Protein AF-A0A1I2H6L6-F1 (afdb_monomer_lite)

Foldseek 3Di:
DDPVVVLVVCLVDPVSLVPCLQVQLLVCLLVLVLVSNLSSLVSVRQQADHDPPQHGSLLSNLLVLVLSSNLSNVVSPHDLQRDRPPAHSLRSNVVSPSQLSLLLSQQSPHQDDPVNLVSLCVSCVVVVNNV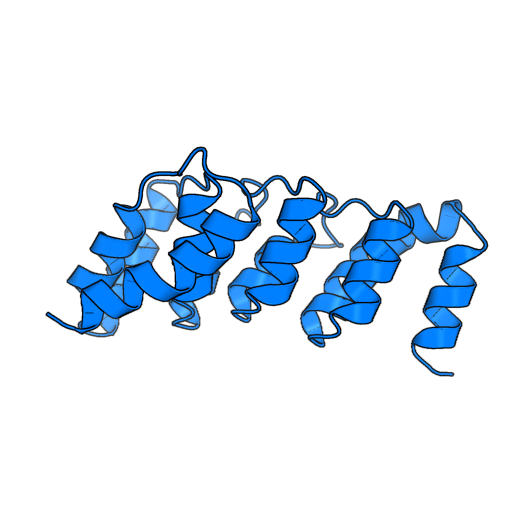LSVQSNVRHHDPDDSVVSSVCSVVPSVVVVVD

Secondary structure (DSSP, 8-state):
--HHHHHHHHTT-HHHHHHHHHHHHHHHHHTT-HHHHHHHHHTT--TTPPBTTTB-HHHHHHHHT-HHHHHHHHHTT--TT---TTT-HHHHHHHTT-HHHHHHHHHTT----HHHHHHHHHHHHHTT-HHHHHHHHTPPP--S-HHHHHHHHHHHHHHHHT-

Structure (mmCIF, N/CA/C/O backbone):
data_AF-A0A1I2H6L6-F1
#
_entry.id   AF-A0A1I2H6L6-F1
#
loop_
_atom_site.group_PDB
_atom_site.id
_atom_site.type_symbol
_atom_site.label_atom_id
_atom_site.label_alt_id
_atom_site.label_comp_id
_atom_site.label_asym_id
_atom_site.label_entity_id
_atom_site.label_seq_id
_atom_site.pdbx_PDB_ins_code
_atom_site.Cartn_x
_atom_site.Cartn_y
_atom_site.Cartn_z
_atom_site.occupancy
_atom_site.B_iso_or_equiv
_atom_site.auth_seq_id
_atom_site.auth_comp_id
_atom_site.auth_asym_id
_atom_site.auth_atom_id
_atom_site.pdbx_PDB_model_num
ATOM 1 N N . MET A 1 1 ? 8.936 12.975 -27.008 1.00 45.28 1 MET A N 1
ATOM 2 C CA . MET A 1 1 ? 9.323 11.705 -26.364 1.00 45.28 1 MET A CA 1
ATOM 3 C C . MET A 1 1 ? 8.223 11.345 -25.392 1.00 45.28 1 MET A C 1
ATOM 5 O O . MET A 1 1 ? 8.048 12.047 -24.404 1.00 45.28 1 MET A O 1
ATOM 9 N N . GLY A 1 2 ? 7.388 10.376 -25.757 1.00 48.25 2 GLY A N 1
ATOM 10 C CA . GLY A 1 2 ? 6.264 9.946 -24.926 1.00 48.25 2 GLY A CA 1
ATOM 11 C C . GLY A 1 2 ? 6.698 8.916 -23.884 1.00 48.25 2 GLY A C 1
ATOM 12 O O . GLY A 1 2 ? 7.738 8.280 -24.027 1.00 48.25 2 GLY A O 1
ATOM 13 N N . TYR A 1 3 ? 5.874 8.706 -22.854 1.00 52.78 3 TYR A N 1
ATOM 14 C CA . TYR A 1 3 ? 6.084 7.662 -21.838 1.00 52.78 3 TYR A CA 1
ATOM 15 C C . TYR A 1 3 ? 6.227 6.258 -22.449 1.00 52.78 3 TYR A C 1
ATOM 17 O O . TYR A 1 3 ? 6.983 5.439 -21.936 1.00 52.78 3 TYR A O 1
ATOM 25 N N . ALA A 1 4 ? 5.560 6.009 -23.581 1.00 54.84 4 ALA A N 1
ATOM 26 C CA . ALA A 1 4 ? 5.686 4.768 -24.340 1.00 54.84 4 ALA A CA 1
ATOM 27 C C . ALA A 1 4 ? 7.118 4.537 -24.856 1.00 54.84 4 ALA A C 1
ATOM 29 O O . ALA A 1 4 ? 7.611 3.418 -24.772 1.00 54.84 4 ALA A O 1
ATOM 30 N N . ASP A 1 5 ? 7.816 5.586 -25.306 1.00 53.66 5 ASP A N 1
ATOM 31 C CA . ASP A 1 5 ? 9.185 5.470 -25.828 1.00 53.66 5 ASP A CA 1
ATOM 32 C C . ASP A 1 5 ? 10.173 5.105 -24.714 1.00 53.66 5 ASP A C 1
ATOM 34 O O . ASP A 1 5 ? 11.079 4.305 -24.931 1.00 53.66 5 ASP A O 1
ATOM 38 N N . VAL A 1 6 ? 9.975 5.652 -23.506 1.00 54.72 6 VAL A N 1
ATOM 39 C CA . VAL A 1 6 ? 10.803 5.356 -22.324 1.00 54.72 6 VAL A CA 1
ATOM 40 C C . VAL A 1 6 ? 10.570 3.925 -21.843 1.00 54.72 6 VAL A C 1
ATOM 42 O O . VAL A 1 6 ? 11.534 3.225 -21.559 1.00 54.72 6 VAL A O 1
ATOM 45 N N . ILE A 1 7 ? 9.321 3.452 -21.817 1.00 59.19 7 ILE A N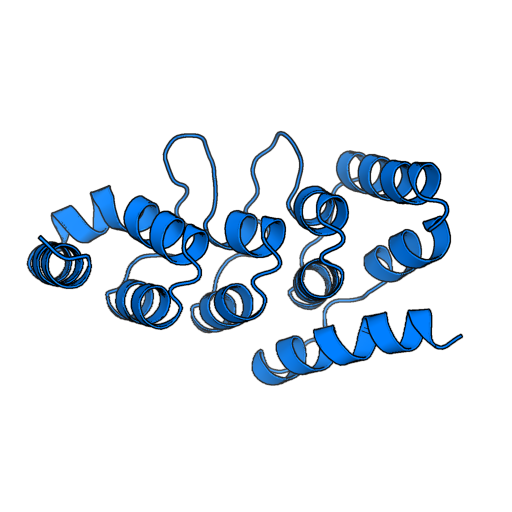 1
ATOM 46 C CA . ILE A 1 7 ? 8.994 2.069 -21.433 1.00 59.19 7 ILE A CA 1
ATOM 47 C C . ILE A 1 7 ? 9.545 1.076 -22.460 1.00 59.19 7 ILE A C 1
ATOM 49 O O . ILE A 1 7 ? 10.148 0.081 -22.076 1.00 59.19 7 ILE A O 1
ATOM 53 N N . VAL A 1 8 ? 9.419 1.367 -23.759 1.00 56.38 8 VAL A N 1
ATOM 54 C CA . VAL A 1 8 ? 9.995 0.543 -24.838 1.00 56.38 8 VAL A CA 1
ATOM 55 C C . VAL A 1 8 ? 11.530 0.544 -24.796 1.00 56.38 8 VAL A C 1
ATOM 57 O O . VAL A 1 8 ? 12.146 -0.478 -25.098 1.00 56.38 8 VAL A O 1
ATOM 60 N N . LEU A 1 9 ? 12.161 1.653 -24.395 1.00 53.19 9 LEU A N 1
ATOM 61 C CA . LEU A 1 9 ? 13.609 1.729 -24.165 1.00 53.19 9 LEU A CA 1
ATOM 62 C C . LEU A 1 9 ? 14.049 0.938 -22.926 1.00 53.19 9 LEU A C 1
ATOM 64 O O . LEU A 1 9 ? 15.041 0.219 -23.006 1.00 53.19 9 LEU A O 1
ATOM 68 N N . MET A 1 10 ? 13.309 1.020 -21.815 1.00 57.12 10 MET A N 1
ATOM 69 C CA . MET A 1 10 ? 13.581 0.240 -20.600 1.00 57.12 10 MET A CA 1
ATOM 70 C C . MET A 1 10 ? 13.424 -1.263 -20.856 1.00 57.12 10 MET A C 1
ATOM 72 O O . MET A 1 10 ? 14.272 -2.044 -20.446 1.00 57.12 10 MET A O 1
ATOM 76 N N . LEU A 1 11 ? 12.401 -1.661 -21.615 1.00 58.47 11 LEU A N 1
ATOM 77 C CA . LEU A 1 11 ? 12.106 -3.049 -21.990 1.00 58.47 11 LEU A CA 1
ATOM 78 C C . LEU A 1 11 ? 13.192 -3.747 -22.826 1.00 58.47 11 LEU A C 1
ATOM 80 O O . LEU A 1 11 ? 13.152 -4.967 -22.974 1.00 58.47 11 LEU A O 1
ATOM 84 N N . ARG A 1 12 ? 14.146 -3.005 -23.402 1.00 63.00 12 ARG A N 1
ATOM 85 C CA . ARG A 1 12 ? 15.216 -3.564 -24.245 1.00 63.00 12 ARG A CA 1
ATOM 86 C C . ARG A 1 12 ? 16.477 -3.957 -23.477 1.00 63.00 12 ARG A C 1
ATOM 88 O O . ARG A 1 12 ? 17.274 -4.714 -24.024 1.00 63.00 12 ARG A O 1
ATOM 95 N N . ASP A 1 13 ? 16.662 -3.471 -22.249 1.00 66.75 13 ASP A N 1
ATOM 96 C CA . ASP A 1 13 ? 17.870 -3.730 -21.460 1.00 66.75 13 ASP A CA 1
ATOM 97 C C . ASP A 1 13 ? 17.533 -4.047 -19.995 1.00 66.75 13 ASP A C 1
ATOM 99 O O . ASP A 1 13 ? 17.102 -3.188 -19.222 1.00 66.75 13 ASP A O 1
ATOM 103 N N . ALA A 1 14 ? 17.793 -5.293 -19.589 1.00 65.12 14 ALA A N 1
ATOM 104 C CA . ALA A 1 14 ? 17.567 -5.772 -18.228 1.00 65.12 14 ALA A CA 1
ATOM 105 C C . ALA A 1 14 ? 18.347 -4.974 -17.162 1.00 65.12 14 ALA A C 1
ATOM 107 O O . ALA A 1 14 ? 17.909 -4.889 -16.013 1.00 65.12 14 ALA A O 1
ATOM 108 N N . ALA A 1 15 ? 19.483 -4.359 -17.516 1.00 67.62 15 ALA A N 1
ATOM 109 C CA . ALA A 1 15 ? 20.234 -3.505 -16.600 1.00 67.62 15 ALA A CA 1
ATOM 110 C C . ALA A 1 15 ? 19.499 -2.187 -16.306 1.00 67.62 15 ALA A C 1
ATOM 112 O O . ALA A 1 15 ? 19.545 -1.699 -15.174 1.00 67.62 15 ALA A O 1
ATOM 113 N N . VAL A 1 16 ? 18.787 -1.641 -17.296 1.00 68.75 16 VAL A N 1
ATOM 114 C CA . VAL A 1 16 ? 17.965 -0.435 -17.139 1.00 68.75 16 VAL A CA 1
ATOM 115 C C . VAL A 1 16 ? 16.706 -0.755 -16.336 1.00 68.75 16 VAL A C 1
ATOM 117 O O . VAL A 1 16 ? 16.391 -0.017 -15.406 1.00 68.75 16 VAL A O 1
ATOM 120 N N . VAL A 1 17 ? 16.042 -1.887 -16.610 1.00 68.56 17 VAL A N 1
ATOM 121 C CA . VAL A 1 17 ? 14.894 -2.365 -15.812 1.00 68.56 17 VAL A CA 1
ATOM 122 C C . VAL A 1 17 ? 15.267 -2.495 -14.334 1.00 68.56 17 VAL A C 1
ATOM 124 O O . VAL A 1 17 ? 14.513 -2.056 -13.475 1.00 68.56 17 VAL A O 1
ATOM 127 N N . ARG A 1 18 ? 16.448 -3.031 -14.015 1.00 69.00 18 ARG A N 1
ATOM 128 C CA . ARG A 1 18 ? 16.884 -3.190 -12.620 1.00 69.00 18 ARG A CA 1
ATOM 129 C C . ARG A 1 18 ? 17.183 -1.861 -11.920 1.00 69.00 18 ARG A C 1
ATOM 131 O O . ARG A 1 18 ? 16.873 -1.708 -10.747 1.00 69.00 18 ARG A O 1
ATOM 138 N N . ASN A 1 19 ? 17.816 -0.912 -12.607 1.00 72.88 19 ASN A N 1
ATOM 139 C CA . ASN A 1 19 ? 18.265 0.329 -11.967 1.00 72.88 19 ASN A CA 1
ATOM 140 C C . ASN A 1 19 ? 17.176 1.413 -11.928 1.00 72.88 19 ASN A C 1
ATOM 142 O O . ASN A 1 19 ? 17.096 2.169 -10.963 1.00 72.88 19 ASN A O 1
ATOM 146 N N . GLU A 1 20 ? 16.349 1.489 -12.970 1.00 78.69 20 GLU A N 1
ATOM 147 C CA . GLU A 1 20 ? 15.336 2.536 -13.149 1.00 78.69 20 GLU A CA 1
ATOM 148 C C . GLU A 1 20 ? 13.902 2.004 -13.005 1.00 78.69 20 GLU A C 1
ATOM 150 O O . GLU A 1 20 ? 12.965 2.791 -12.865 1.00 78.69 20 GLU A O 1
ATOM 155 N N . GLY A 1 21 ? 13.704 0.682 -13.000 1.00 80.88 21 GLY A N 1
ATOM 156 C CA . GLY A 1 21 ? 12.389 0.046 -12.893 1.00 80.88 21 GLY A CA 1
ATOM 157 C C . GLY A 1 21 ? 11.599 0.466 -11.657 1.00 80.88 21 GLY A C 1
ATOM 158 O O . GLY A 1 21 ? 10.463 0.909 -11.824 1.00 80.88 21 GLY A O 1
ATOM 159 N N . PRO A 1 22 ? 12.166 0.427 -10.434 1.00 83.75 22 PRO A N 1
ATOM 160 C CA . PRO A 1 22 ? 11.453 0.876 -9.237 1.00 83.75 22 PRO A CA 1
ATOM 161 C C . PRO A 1 22 ? 11.000 2.338 -9.337 1.00 83.75 22 PRO A C 1
ATOM 163 O O . PRO A 1 22 ? 9.898 2.692 -8.913 1.00 83.75 22 PRO A O 1
ATOM 166 N N . TYR A 1 23 ? 11.827 3.195 -9.948 1.00 84.56 23 TYR A N 1
ATOM 167 C CA . TYR A 1 23 ? 11.500 4.604 -10.163 1.00 84.56 23 TYR A CA 1
ATOM 168 C C . TYR A 1 23 ? 10.378 4.778 -11.189 1.00 84.56 23 TYR A C 1
ATOM 170 O O . TYR A 1 23 ? 9.419 5.508 -10.932 1.00 84.56 23 TYR A O 1
ATOM 178 N N . ALA A 1 24 ? 10.455 4.061 -12.310 1.00 84.25 24 ALA A N 1
ATOM 179 C CA . ALA A 1 24 ? 9.420 4.048 -13.335 1.00 84.25 24 ALA A CA 1
ATOM 180 C C . ALA A 1 24 ? 8.079 3.532 -12.793 1.00 84.25 24 ALA A C 1
ATOM 182 O O . ALA A 1 24 ? 7.042 4.138 -13.063 1.00 84.25 24 ALA A O 1
ATOM 183 N N . LEU A 1 25 ? 8.104 2.469 -11.983 1.00 87.62 25 LEU A N 1
ATOM 184 C CA . LEU A 1 25 ? 6.916 1.888 -11.361 1.00 87.62 25 LEU A CA 1
ATOM 185 C C . LEU A 1 25 ? 6.282 2.859 -10.362 1.00 87.62 25 LEU A C 1
ATOM 187 O O . LEU A 1 25 ? 5.073 3.066 -10.371 1.00 87.62 25 LEU A O 1
ATOM 191 N N . ASN A 1 26 ? 7.086 3.517 -9.526 1.00 86.44 26 ASN A N 1
ATOM 192 C CA . ASN A 1 26 ? 6.556 4.521 -8.609 1.00 86.44 26 ASN A CA 1
ATOM 193 C C . ASN A 1 26 ? 5.973 5.732 -9.360 1.00 86.44 26 ASN A C 1
ATOM 195 O O . ASN A 1 26 ? 4.939 6.262 -8.964 1.00 86.44 26 ASN A O 1
ATOM 199 N N . LEU A 1 27 ? 6.600 6.170 -10.457 1.00 85.31 27 LEU A N 1
ATOM 200 C CA . LEU A 1 27 ? 6.079 7.262 -11.282 1.00 85.31 27 LEU A CA 1
ATOM 201 C C . LEU A 1 27 ? 4.777 6.903 -12.006 1.00 85.31 27 LEU A C 1
ATOM 203 O O . LEU A 1 27 ? 3.901 7.761 -12.116 1.00 85.31 27 LEU A O 1
ATOM 207 N N . SER A 1 28 ? 4.629 5.674 -12.508 1.00 86.56 28 SER A N 1
ATOM 208 C CA . SER A 1 28 ? 3.391 5.254 -13.176 1.00 86.56 28 SER A CA 1
ATOM 209 C C . SER A 1 28 ? 2.215 5.253 -12.208 1.00 86.56 28 SER A C 1
ATOM 211 O O . SER A 1 28 ? 1.141 5.747 -12.549 1.00 86.56 28 SER A O 1
ATOM 213 N N . VAL A 1 29 ? 2.457 4.801 -10.976 1.00 88.56 29 VAL A N 1
ATOM 214 C CA . VAL A 1 29 ? 1.505 4.853 -9.862 1.00 88.56 29 VAL A CA 1
ATOM 215 C C . VAL A 1 29 ? 1.198 6.294 -9.485 1.00 88.56 29 VAL A C 1
ATOM 217 O O . VAL A 1 29 ? 0.034 6.650 -9.360 1.00 88.56 29 VAL A O 1
ATOM 220 N N . GLN A 1 30 ? 2.217 7.157 -9.396 1.00 85.38 30 GLN A N 1
ATOM 221 C CA . GLN A 1 30 ? 1.997 8.573 -9.095 1.00 85.38 30 GLN A CA 1
ATOM 222 C C . GLN A 1 30 ? 1.118 9.293 -10.113 1.00 85.38 30 GLN A C 1
ATOM 224 O O . GLN A 1 30 ? 0.471 10.280 -9.774 1.00 85.38 30 GLN A O 1
ATOM 229 N N . GLN A 1 31 ? 1.139 8.835 -11.360 1.00 84.06 31 GLN A N 1
ATOM 230 C CA . GLN A 1 31 ? 0.340 9.396 -12.441 1.00 84.06 31 GLN A CA 1
ATOM 231 C C . GLN A 1 31 ? -0.993 8.659 -12.644 1.00 84.06 31 GLN A C 1
ATOM 233 O O . GLN A 1 31 ? -1.720 9.011 -13.572 1.00 84.06 31 GLN A O 1
ATOM 238 N N . GLY A 1 32 ? -1.302 7.632 -11.841 1.00 83.69 32 GLY A N 1
ATOM 239 C CA . GLY A 1 32 ? -2.503 6.805 -11.996 1.00 83.69 32 GLY A CA 1
ATOM 240 C C . GLY A 1 32 ? -2.560 6.033 -13.320 1.00 83.69 32 GLY A C 1
ATOM 241 O O . GLY A 1 32 ? -3.640 5.722 -13.818 1.00 83.69 32 GLY A O 1
ATOM 242 N N . ARG A 1 33 ? -1.408 5.758 -13.947 1.00 85.38 33 ARG A N 1
ATOM 243 C CA . ARG A 1 33 ? -1.327 5.090 -15.255 1.00 85.38 33 ARG A CA 1
ATOM 244 C C . ARG A 1 33 ? -1.291 3.576 -15.084 1.00 85.38 33 ARG A C 1
ATOM 246 O O . ARG A 1 33 ? -0.227 2.961 -15.175 1.00 85.38 33 ARG A O 1
ATOM 253 N N . LEU A 1 34 ? -2.460 2.986 -14.851 1.00 86.75 34 LEU A N 1
ATOM 254 C CA . LEU A 1 34 ? -2.601 1.558 -14.567 1.00 86.75 34 LEU A CA 1
ATOM 255 C C . LEU A 1 34 ? -2.023 0.665 -15.678 1.00 86.75 34 LEU A C 1
ATOM 257 O O . LEU A 1 34 ? -1.338 -0.305 -15.360 1.00 86.75 34 LEU A O 1
ATOM 261 N N . GLU A 1 35 ? -2.217 1.004 -16.961 1.00 85.56 35 GLU A N 1
ATOM 262 C CA . GLU A 1 35 ? -1.679 0.180 -18.057 1.00 85.56 35 GLU A CA 1
ATOM 263 C C . GLU A 1 35 ? -0.146 0.145 -18.042 1.00 85.56 35 GLU A C 1
ATOM 265 O O . GLU A 1 35 ? 0.467 -0.890 -18.297 1.00 85.56 35 GLU A O 1
ATOM 270 N N . ILE A 1 36 ? 0.490 1.268 -17.695 1.00 83.69 36 ILE A N 1
ATOM 271 C CA . ILE A 1 36 ? 1.949 1.352 -17.580 1.00 83.69 36 ILE A CA 1
ATOM 272 C C . ILE A 1 36 ? 2.434 0.565 -16.366 1.00 83.69 36 ILE A C 1
ATOM 274 O O . ILE A 1 36 ? 3.402 -0.184 -16.478 1.00 83.69 36 ILE A O 1
ATOM 278 N N . THR A 1 37 ? 1.757 0.704 -15.225 1.00 87.62 37 THR A N 1
ATOM 279 C CA . THR A 1 37 ? 2.057 -0.074 -14.017 1.00 87.62 37 THR A CA 1
ATOM 280 C C . THR A 1 37 ? 2.001 -1.573 -14.322 1.00 87.62 37 THR A C 1
ATOM 282 O O . THR A 1 37 ? 2.920 -2.306 -13.963 1.00 87.62 37 THR A O 1
ATOM 285 N N . GLN A 1 38 ? 0.985 -2.028 -15.061 1.00 87.88 38 GLN A N 1
ATOM 286 C CA . GLN A 1 38 ? 0.848 -3.429 -15.461 1.00 87.88 38 GLN A CA 1
ATOM 287 C C . GLN A 1 38 ? 1.974 -3.884 -16.384 1.00 87.88 38 GLN A C 1
ATOM 289 O O . GLN A 1 38 ? 2.535 -4.955 -16.166 1.00 87.88 38 GLN A O 1
ATOM 294 N N . LEU A 1 39 ? 2.329 -3.079 -17.389 1.00 84.56 39 LEU A N 1
ATOM 295 C CA . LEU A 1 39 ? 3.434 -3.398 -18.291 1.00 84.56 39 LEU A CA 1
ATOM 296 C C . LEU A 1 39 ? 4.759 -3.517 -17.536 1.00 84.56 39 LEU A C 1
ATOM 298 O O . LEU A 1 39 ? 5.486 -4.483 -17.746 1.00 84.56 39 LEU A O 1
ATOM 302 N N . LEU A 1 40 ? 5.067 -2.584 -16.632 1.00 84.81 40 LEU A N 1
ATOM 303 C CA . LEU A 1 40 ? 6.309 -2.604 -15.853 1.00 84.81 40 LEU A CA 1
ATOM 304 C C . LEU A 1 40 ? 6.394 -3.835 -14.940 1.00 84.81 40 LEU A C 1
ATOM 306 O O . LEU A 1 40 ? 7.425 -4.507 -14.920 1.00 84.81 40 LEU A O 1
ATOM 310 N N . LEU A 1 41 ? 5.305 -4.182 -14.252 1.00 87.31 41 LEU A N 1
ATOM 311 C CA . LEU A 1 41 ? 5.238 -5.392 -13.428 1.00 87.31 41 LEU A CA 1
ATOM 312 C C . LEU A 1 41 ? 5.386 -6.666 -14.278 1.00 87.31 41 LEU A C 1
ATOM 314 O O . LEU A 1 41 ? 6.176 -7.547 -13.940 1.00 87.31 41 LEU A O 1
ATOM 318 N N . ALA A 1 42 ? 4.718 -6.730 -15.435 1.00 86.56 42 ALA A N 1
ATOM 319 C CA . ALA A 1 42 ? 4.851 -7.835 -16.391 1.00 86.56 42 ALA A CA 1
ATOM 320 C C . ALA A 1 42 ? 6.268 -7.958 -16.981 1.00 86.56 42 ALA A C 1
ATOM 322 O O . ALA A 1 42 ? 6.669 -9.033 -17.422 1.00 86.56 42 ALA A O 1
ATOM 323 N N . SER A 1 43 ? 7.039 -6.869 -16.961 1.00 80.88 43 SER A N 1
ATOM 324 C CA . SER A 1 43 ? 8.431 -6.820 -17.423 1.00 80.88 43 SER A CA 1
ATOM 325 C C . SER A 1 43 ? 9.437 -7.341 -16.394 1.00 80.88 43 SER A C 1
ATOM 327 O O . SER A 1 43 ? 10.638 -7.335 -16.657 1.00 80.88 43 SER A O 1
ATOM 329 N N . GLY A 1 44 ? 8.969 -7.767 -15.216 1.00 81.94 44 GLY A N 1
ATOM 330 C CA . GLY A 1 44 ? 9.816 -8.262 -14.133 1.00 81.94 44 GLY A CA 1
ATOM 331 C C . GLY A 1 44 ? 10.330 -7.178 -13.184 1.00 81.94 44 GLY A C 1
ATOM 332 O O . GLY A 1 44 ? 11.215 -7.462 -12.378 1.00 81.94 44 GLY A O 1
ATOM 333 N N . VAL A 1 45 ? 9.794 -5.951 -13.244 1.00 85.50 45 VAL A N 1
ATOM 334 C CA . VAL A 1 45 ? 10.068 -4.944 -12.208 1.00 85.50 45 VAL A CA 1
ATOM 335 C C . VAL A 1 45 ? 9.428 -5.403 -10.902 1.00 85.50 45 VAL A C 1
ATOM 337 O O . VAL A 1 45 ? 8.220 -5.625 -10.834 1.00 85.50 45 VAL A O 1
ATOM 340 N N . SER A 1 46 ? 10.235 -5.521 -9.851 1.00 87.06 46 SER A N 1
ATOM 341 C CA . SER A 1 46 ? 9.752 -5.917 -8.531 1.00 87.06 46 SER A CA 1
ATOM 342 C C . SER A 1 46 ? 8.958 -4.777 -7.870 1.00 87.06 46 SER A C 1
ATOM 344 O O . SER A 1 46 ? 9.503 -3.684 -7.699 1.00 87.06 46 SER A O 1
ATOM 346 N N . PRO A 1 47 ? 7.709 -5.006 -7.410 1.00 88.44 47 PRO A N 1
ATOM 347 C CA . PRO A 1 47 ? 6.962 -4.014 -6.629 1.00 88.44 47 PRO A CA 1
ATOM 348 C C . PRO A 1 47 ? 7.514 -3.828 -5.204 1.00 88.44 47 PRO A C 1
ATOM 350 O O . PRO A 1 47 ? 7.071 -2.936 -4.480 1.00 88.44 47 PRO A O 1
ATOM 353 N N . ASN A 1 48 ? 8.470 -4.670 -4.799 1.00 89.81 48 ASN A N 1
ATOM 354 C CA . ASN A 1 48 ? 9.061 -4.704 -3.461 1.00 89.81 48 ASN A CA 1
ATOM 355 C C . ASN A 1 48 ? 10.345 -3.879 -3.342 1.00 89.81 48 ASN A C 1
ATOM 357 O O . ASN A 1 48 ? 10.922 -3.796 -2.260 1.00 89.81 48 ASN A O 1
ATOM 361 N N . GLU A 1 49 ? 10.817 -3.291 -4.437 1.00 86.94 49 GLU A N 1
ATOM 362 C CA . GLU A 1 49 ? 12.022 -2.472 -4.426 1.00 86.94 49 GLU A CA 1
ATOM 363 C C . GLU A 1 49 ? 11.677 -1.006 -4.131 1.00 86.94 49 GLU A C 1
ATOM 365 O O . GLU A 1 49 ? 10.797 -0.430 -4.781 1.00 86.94 49 GLU A O 1
ATOM 370 N N . PRO A 1 50 ? 12.345 -0.372 -3.151 1.00 85.00 50 PRO A N 1
ATOM 371 C CA . PRO A 1 50 ? 12.121 1.032 -2.870 1.00 85.00 50 PRO A CA 1
ATOM 372 C C . PRO A 1 50 ? 12.828 1.913 -3.901 1.00 85.00 50 PRO A C 1
ATOM 374 O O . PRO A 1 50 ? 13.936 1.620 -4.354 1.00 85.00 50 PRO A O 1
ATOM 377 N N . ILE A 1 51 ? 12.249 3.076 -4.189 1.00 84.00 51 ILE A N 1
ATOM 378 C CA . ILE A 1 51 ? 12.990 4.155 -4.845 1.00 84.00 51 ILE A CA 1
ATOM 379 C C . ILE A 1 51 ? 13.959 4.822 -3.861 1.00 84.00 51 ILE A C 1
ATOM 381 O O . ILE A 1 51 ? 13.873 4.652 -2.637 1.00 84.00 51 ILE A O 1
ATOM 385 N N . LYS A 1 52 ? 14.865 5.655 -4.390 1.00 76.69 52 LYS A N 1
ATOM 386 C CA . LYS A 1 52 ? 15.733 6.519 -3.574 1.00 76.69 52 LYS A CA 1
ATOM 387 C C . LYS A 1 52 ? 14.893 7.279 -2.538 1.00 76.69 52 LYS A C 1
ATOM 389 O O . LYS A 1 52 ? 13.957 7.988 -2.895 1.00 76.69 52 LYS A O 1
ATOM 3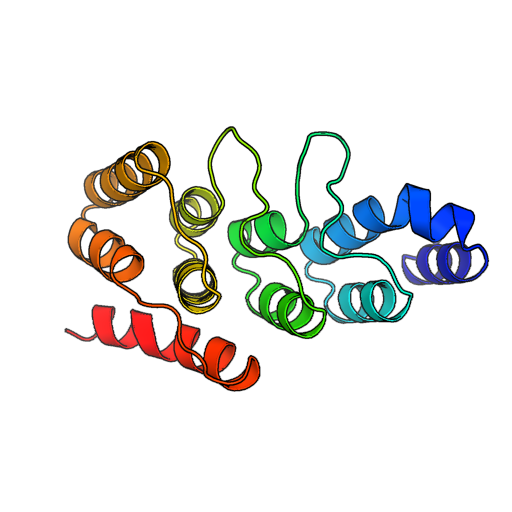94 N N . GLY A 1 53 ? 15.238 7.120 -1.259 1.00 72.19 53 GLY A N 1
ATOM 395 C CA . GLY A 1 53 ? 14.481 7.683 -0.133 1.00 72.19 53 GLY A CA 1
ATOM 396 C C . GLY A 1 53 ? 13.598 6.685 0.626 1.00 72.19 53 GLY A C 1
ATOM 397 O O . GLY A 1 53 ? 12.895 7.103 1.545 1.00 72.19 53 GLY A O 1
ATOM 398 N N . GLY A 1 54 ? 13.646 5.390 0.283 1.00 78.94 54 GLY A N 1
ATOM 399 C CA . GLY A 1 54 ? 12.955 4.330 1.030 1.00 78.94 54 GLY A CA 1
ATOM 400 C C . GLY A 1 54 ? 11.448 4.295 0.780 1.00 78.94 54 GLY A C 1
ATOM 401 O O . GLY A 1 54 ? 10.682 3.907 1.659 1.00 78.94 54 GLY A O 1
ATOM 402 N N . TRP A 1 55 ? 11.015 4.771 -0.389 1.00 81.12 55 TRP A N 1
ATOM 403 C CA . TRP A 1 55 ? 9.603 4.846 -0.743 1.00 81.12 55 TRP A CA 1
ATOM 404 C C . TRP A 1 55 ? 9.194 3.671 -1.621 1.00 81.12 55 TRP A C 1
ATOM 406 O O . TRP A 1 55 ? 9.883 3.369 -2.592 1.00 81.12 55 TRP A O 1
ATOM 416 N N . TYR A 1 56 ? 8.072 3.035 -1.290 1.00 87.81 56 TYR A N 1
ATOM 417 C CA . TYR A 1 56 ? 7.580 1.850 -1.989 1.00 87.81 56 TYR A CA 1
ATOM 418 C C . TYR A 1 56 ? 6.387 2.207 -2.887 1.00 87.81 56 TYR A C 1
ATOM 420 O O . TYR A 1 56 ? 5.508 2.950 -2.437 1.00 87.81 56 TYR A O 1
ATOM 428 N N . PRO A 1 57 ? 6.291 1.649 -4.110 1.00 87.94 57 PRO A N 1
ATOM 429 C CA . PRO A 1 57 ? 5.171 1.908 -5.020 1.00 87.94 57 PRO A CA 1
ATOM 430 C C . PRO A 1 57 ? 3.800 1.609 -4.397 1.00 87.94 57 PRO A C 1
ATOM 432 O O . PRO A 1 57 ? 2.851 2.367 -4.581 1.00 87.94 57 PRO A O 1
ATOM 435 N N . TYR A 1 58 ? 3.706 0.550 -3.587 1.00 89.19 58 TYR A N 1
ATOM 436 C CA . TYR A 1 58 ? 2.468 0.189 -2.890 1.00 89.19 58 TYR A CA 1
ATOM 437 C C . TYR A 1 58 ? 2.055 1.225 -1.836 1.00 89.19 58 TYR A C 1
ATOM 439 O O . TYR A 1 58 ? 0.881 1.571 -1.710 1.00 89.19 58 TYR A O 1
ATOM 447 N N . ALA A 1 59 ? 3.034 1.776 -1.114 1.00 87.81 59 ALA A N 1
ATOM 448 C CA . ALA A 1 59 ? 2.810 2.850 -0.154 1.00 87.81 59 ALA A CA 1
ATOM 449 C C . ALA A 1 59 ? 2.367 4.150 -0.848 1.00 87.81 59 ALA A C 1
ATOM 451 O O . ALA A 1 59 ? 1.513 4.871 -0.328 1.00 87.81 59 ALA A O 1
ATOM 452 N N . GLU A 1 60 ? 2.909 4.436 -2.036 1.00 88.88 60 GLU A N 1
ATOM 453 C CA . GLU A 1 60 ? 2.475 5.566 -2.857 1.00 88.88 60 GLU A CA 1
ATOM 454 C C . GLU A 1 60 ? 1.030 5.405 -3.331 1.00 88.88 60 GLU A C 1
ATOM 456 O O . GLU A 1 60 ? 0.240 6.334 -3.165 1.00 88.88 60 GLU A O 1
ATOM 461 N N . ALA A 1 61 ? 0.666 4.226 -3.843 1.00 90.56 61 ALA A N 1
ATOM 462 C CA . ALA A 1 61 ? -0.704 3.929 -4.256 1.00 90.56 61 ALA A CA 1
ATOM 463 C C . ALA A 1 61 ? -1.686 4.110 -3.085 1.00 90.56 61 ALA A C 1
ATOM 465 O O . ALA A 1 61 ? -2.708 4.781 -3.224 1.00 90.56 61 ALA A O 1
ATOM 466 N N . ALA A 1 62 ? -1.327 3.616 -1.894 1.00 90.69 62 ALA A N 1
ATOM 467 C CA . ALA A 1 62 ? -2.135 3.782 -0.689 1.00 90.69 62 ALA A CA 1
ATOM 468 C C . ALA A 1 62 ? -2.294 5.252 -0.267 1.00 90.69 62 ALA A C 1
ATOM 470 O O . ALA A 1 62 ? -3.390 5.671 0.106 1.00 90.69 62 ALA A O 1
ATOM 471 N N . LYS A 1 63 ? -1.224 6.055 -0.356 1.00 90.12 63 LYS A N 1
ATOM 472 C CA . LYS A 1 63 ? -1.265 7.499 -0.070 1.00 90.12 63 LYS A CA 1
ATOM 473 C C . LYS A 1 63 ? -2.212 8.246 -1.012 1.00 90.12 63 LYS A C 1
ATOM 475 O O . LYS A 1 63 ? -2.839 9.203 -0.576 1.00 90.12 63 LYS A O 1
ATOM 480 N N . GLN A 1 64 ? -2.291 7.834 -2.276 1.00 89.69 64 GLN A N 1
ATOM 481 C CA . GLN A 1 64 ? -3.169 8.451 -3.278 1.00 89.69 64 GLN A CA 1
ATOM 482 C C . GLN A 1 64 ? -4.586 7.863 -3.300 1.00 89.69 64 GLN A C 1
ATOM 484 O O . GLN A 1 64 ? -5.461 8.392 -3.983 1.00 89.69 64 GLN A O 1
ATOM 489 N N . GLY A 1 65 ? -4.815 6.761 -2.580 1.00 89.25 65 GLY A N 1
ATOM 490 C CA . GLY A 1 65 ? -6.071 6.022 -2.638 1.00 89.25 65 GLY A CA 1
ATOM 491 C C . GLY A 1 65 ? -6.282 5.266 -3.949 1.00 89.25 65 GLY A C 1
ATOM 492 O O . GLY A 1 65 ? -7.423 4.944 -4.274 1.00 89.25 65 GLY A O 1
ATOM 493 N N . ASP A 1 66 ? -5.216 4.981 -4.702 1.00 90.31 66 ASP A N 1
ATOM 494 C CA . ASP A 1 66 ? -5.286 4.225 -5.954 1.00 90.31 66 ASP A CA 1
ATOM 495 C C . ASP A 1 66 ? -5.413 2.721 -5.668 1.00 90.31 66 ASP A C 1
ATOM 497 O O . ASP A 1 66 ? -4.455 1.943 -5.729 1.00 90.31 66 ASP A O 1
ATOM 501 N N . VAL A 1 67 ? -6.640 2.320 -5.335 1.00 89.38 67 VAL A N 1
ATOM 502 C CA . VAL A 1 67 ? -7.015 0.928 -5.055 1.00 89.38 67 VAL A CA 1
ATOM 503 C C . VAL A 1 67 ? -6.721 0.026 -6.255 1.00 89.38 67 VAL A C 1
ATOM 505 O O . VAL A 1 67 ? -6.302 -1.112 -6.065 1.00 89.38 67 VAL A O 1
ATOM 508 N N . SER A 1 68 ? -6.879 0.524 -7.484 1.00 89.06 68 SER A N 1
ATOM 509 C CA . SER A 1 68 ? -6.632 -0.251 -8.704 1.00 89.06 68 SER A CA 1
ATOM 510 C C . SER A 1 68 ? -5.161 -0.643 -8.830 1.00 89.06 68 SER A C 1
ATOM 512 O O . SER A 1 68 ? -4.856 -1.818 -9.040 1.00 89.06 68 SER A O 1
ATOM 514 N N . SER A 1 69 ? -4.242 0.309 -8.636 1.00 89.75 69 SER A N 1
ATOM 515 C CA . SER A 1 69 ? -2.803 0.019 -8.634 1.00 89.75 69 SER A CA 1
ATOM 516 C C . SER A 1 69 ? -2.391 -0.865 -7.455 1.00 89.75 69 SER A C 1
ATOM 518 O O . SER A 1 69 ? -1.540 -1.738 -7.622 1.00 89.75 69 SER A O 1
ATOM 520 N N . MET A 1 70 ? -3.004 -0.695 -6.277 1.00 91.31 70 MET A N 1
ATOM 521 C CA . MET A 1 70 ? -2.759 -1.581 -5.131 1.00 91.31 70 MET A CA 1
ATOM 522 C C . MET A 1 70 ? -3.171 -3.025 -5.430 1.00 91.31 70 MET A C 1
ATOM 524 O O . MET A 1 70 ? -2.383 -3.941 -5.211 1.00 91.31 70 MET A O 1
ATOM 528 N N . CYS A 1 71 ? -4.375 -3.226 -5.967 1.00 89.38 71 CYS A N 1
ATOM 529 C CA . CYS A 1 71 ? -4.881 -4.533 -6.381 1.00 89.38 71 CYS A CA 1
ATOM 530 C C . CYS A 1 71 ? -3.962 -5.197 -7.402 1.00 89.38 71 CYS A C 1
ATOM 532 O O . CYS A 1 71 ? -3.584 -6.353 -7.238 1.00 89.38 71 CYS A O 1
ATOM 534 N N . LEU A 1 72 ? -3.531 -4.435 -8.406 1.00 89.00 72 LEU A N 1
ATOM 535 C CA . LEU A 1 72 ? -2.597 -4.924 -9.404 1.00 89.00 72 LEU A CA 1
ATOM 536 C C . LEU A 1 72 ? -1.268 -5.360 -8.767 1.00 89.00 72 LEU A C 1
ATOM 538 O O . LEU A 1 72 ? -0.786 -6.442 -9.055 1.00 89.00 72 LEU A O 1
ATOM 542 N N . MET A 1 73 ? -0.671 -4.572 -7.872 1.00 90.00 73 MET A N 1
ATOM 543 C CA . MET A 1 73 ? 0.584 -4.970 -7.215 1.00 90.00 73 MET A CA 1
ATOM 544 C C . MET A 1 73 ? 0.430 -6.186 -6.297 1.00 90.00 73 MET A C 1
ATOM 546 O O . MET A 1 73 ? 1.368 -6.975 -6.177 1.00 90.00 73 MET A O 1
ATOM 550 N N . LEU A 1 74 ? -0.734 -6.352 -5.661 1.00 88.69 74 LEU A N 1
ATOM 551 C CA . LEU A 1 74 ? -1.050 -7.557 -4.896 1.00 88.69 74 LEU A CA 1
ATOM 552 C C . LEU A 1 74 ? -1.037 -8.801 -5.792 1.00 88.69 74 LEU A C 1
ATOM 554 O O . LEU A 1 74 ? -0.459 -9.810 -5.392 1.00 88.69 74 LEU A O 1
ATOM 558 N N . ASP A 1 75 ? -1.571 -8.710 -7.016 1.00 87.62 75 ASP A N 1
ATOM 559 C CA . ASP A 1 75 ? -1.526 -9.805 -8.002 1.00 87.62 75 ASP A CA 1
ATOM 560 C C . ASP A 1 75 ? -0.088 -10.188 -8.392 1.00 87.62 75 ASP A C 1
ATOM 562 O O . ASP A 1 75 ? 0.181 -11.341 -8.727 1.00 87.62 75 ASP A O 1
ATOM 566 N N . TYR A 1 76 ? 0.855 -9.247 -8.285 1.00 87.62 76 TYR A N 1
ATOM 567 C CA . TYR A 1 76 ? 2.287 -9.471 -8.507 1.00 87.62 76 TYR A CA 1
ATOM 568 C C . TYR A 1 76 ? 3.075 -9.780 -7.218 1.00 87.62 76 TYR A C 1
ATOM 570 O O . TYR A 1 76 ? 4.306 -9.764 -7.228 1.00 87.62 76 TYR A O 1
ATOM 578 N N . GLY A 1 77 ? 2.396 -10.088 -6.107 1.00 86.00 77 GLY A N 1
ATOM 579 C CA . GLY A 1 77 ? 3.037 -10.566 -4.878 1.00 86.00 77 GLY A CA 1
ATOM 580 C C . GLY A 1 77 ? 3.785 -9.485 -4.097 1.00 86.00 77 GLY A C 1
ATOM 581 O O . GLY A 1 77 ? 4.852 -9.744 -3.529 1.00 86.00 77 GLY A O 1
ATOM 582 N N . VAL A 1 78 ? 3.257 -8.259 -4.075 1.00 88.62 78 VAL A N 1
ATOM 583 C CA . VAL A 1 78 ? 3.838 -7.193 -3.255 1.00 88.62 78 VAL A CA 1
ATOM 584 C C . VAL A 1 78 ? 3.781 -7.536 -1.764 1.00 88.62 78 VAL A C 1
ATOM 586 O O . VAL A 1 78 ? 2.771 -7.995 -1.232 1.00 88.62 78 VAL A O 1
ATOM 589 N N . ASN A 1 79 ? 4.881 -7.281 -1.068 1.00 88.75 79 ASN A N 1
ATOM 590 C CA . ASN A 1 79 ? 4.965 -7.374 0.372 1.00 88.75 79 ASN A CA 1
ATOM 591 C C . ASN A 1 79 ? 4.431 -6.078 0.989 1.00 88.75 79 ASN A C 1
ATOM 593 O O . ASN A 1 79 ? 5.102 -5.047 1.039 1.00 88.75 79 ASN A O 1
ATOM 597 N N . VAL A 1 80 ? 3.211 -6.160 1.507 1.00 87.69 80 VAL A N 1
ATOM 598 C CA . VAL A 1 80 ? 2.484 -5.019 2.069 1.00 87.69 80 VAL A CA 1
ATOM 599 C C . VAL A 1 80 ? 3.111 -4.463 3.345 1.00 87.69 80 VAL A C 1
ATOM 601 O O . VAL A 1 80 ? 2.837 -3.316 3.698 1.00 87.69 80 VAL A O 1
ATOM 604 N N . SER A 1 81 ? 3.973 -5.231 4.026 1.00 85.25 81 SER A N 1
ATOM 605 C CA . SER A 1 81 ? 4.677 -4.772 5.228 1.00 85.25 81 SER A CA 1
ATOM 606 C C . SER A 1 81 ? 5.770 -3.747 4.921 1.00 85.25 81 SER A C 1
ATOM 608 O O . SER A 1 81 ? 6.270 -3.096 5.840 1.00 85.25 81 SER A O 1
ATOM 610 N N . LEU A 1 82 ? 6.169 -3.616 3.653 1.00 85.06 82 LEU A N 1
ATOM 611 C CA . LEU A 1 82 ? 7.195 -2.676 3.225 1.00 85.06 82 LEU A CA 1
ATOM 612 C C . LEU A 1 82 ? 6.669 -1.243 3.322 1.00 85.06 82 LEU A C 1
ATOM 614 O O . LEU A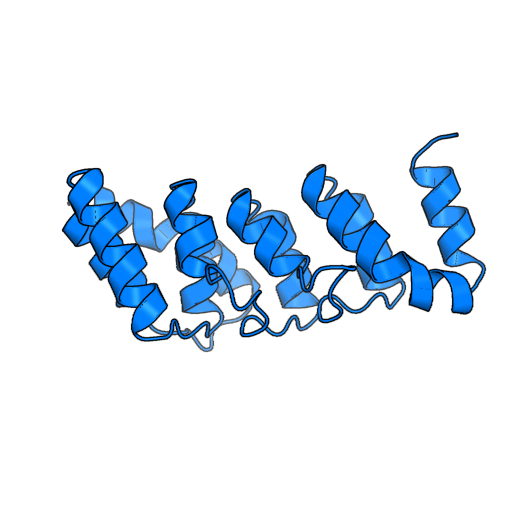 1 82 ? 5.701 -0.854 2.664 1.00 85.06 82 LEU A O 1
ATOM 618 N N . LYS A 1 83 ? 7.310 -0.448 4.176 1.00 80.56 83 LYS A N 1
ATOM 619 C CA . LYS A 1 83 ? 6.924 0.931 4.470 1.00 80.56 83 LYS A CA 1
ATOM 620 C C . LYS A 1 83 ? 8.150 1.798 4.709 1.00 80.56 83 LYS A C 1
ATOM 622 O O . LYS A 1 83 ? 9.221 1.297 5.036 1.00 80.56 83 LYS A O 1
ATOM 627 N N . ASN A 1 84 ? 7.971 3.108 4.577 1.00 75.19 84 ASN A N 1
ATOM 628 C CA . ASN A 1 84 ? 8.958 4.073 5.047 1.00 75.19 84 ASN A CA 1
ATOM 629 C C . ASN A 1 84 ? 8.803 4.260 6.566 1.00 75.19 84 ASN A C 1
ATOM 631 O O . ASN A 1 84 ? 7.698 4.539 7.046 1.00 75.19 84 ASN A O 1
ATOM 635 N N . ASP A 1 85 ? 9.913 4.180 7.300 1.00 68.75 85 ASP A N 1
ATOM 636 C CA . ASP A 1 85 ? 10.000 4.257 8.766 1.00 68.75 85 ASP A CA 1
ATOM 637 C C . ASP A 1 85 ? 9.362 5.517 9.382 1.00 68.75 85 ASP A C 1
ATOM 639 O O . ASP A 1 85 ? 9.050 5.556 10.572 1.00 68.75 85 ASP A O 1
ATOM 643 N N . ARG A 1 86 ? 9.149 6.582 8.600 1.00 71.00 86 ARG A N 1
ATOM 644 C CA . ARG A 1 86 ? 8.688 7.877 9.131 1.00 71.00 86 ARG A CA 1
ATOM 645 C C . ARG A 1 86 ? 7.202 7.926 9.507 1.00 71.00 86 ARG A C 1
ATOM 647 O O . ARG A 1 86 ? 6.839 8.558 10.506 1.00 71.00 86 ARG A O 1
ATOM 654 N N . VAL A 1 87 ? 6.321 7.335 8.699 1.00 76.25 87 VAL A N 1
ATOM 655 C CA . VAL A 1 87 ? 4.869 7.619 8.774 1.00 76.25 87 VAL A CA 1
ATOM 656 C C . VAL A 1 87 ? 4.015 6.355 8.835 1.00 76.25 87 VAL A C 1
ATOM 658 O O . VAL A 1 87 ? 3.059 6.344 9.606 1.00 76.25 87 VAL A O 1
ATOM 661 N N . GLY A 1 88 ? 4.406 5.287 8.136 1.00 87.12 88 GLY A N 1
ATOM 662 C CA . GLY A 1 88 ? 3.623 4.057 8.019 1.00 87.12 88 GLY A CA 1
ATOM 663 C C . GLY A 1 88 ? 2.494 4.147 6.982 1.00 87.12 88 GLY A C 1
ATOM 664 O O . GLY A 1 88 ? 1.915 5.214 6.759 1.00 87.12 88 GLY A O 1
ATOM 665 N N . ASN A 1 89 ? 2.214 3.033 6.301 1.00 88.75 89 ASN A N 1
ATOM 666 C CA . ASN A 1 89 ? 1.329 2.995 5.131 1.00 88.75 89 ASN A CA 1
ATOM 667 C C . ASN A 1 89 ? -0.136 3.284 5.488 1.00 88.75 89 ASN A C 1
ATOM 669 O O . ASN A 1 89 ? -0.838 3.948 4.723 1.00 88.75 89 ASN A O 1
ATOM 673 N N . LEU A 1 90 ? -0.586 2.862 6.673 1.00 91.12 90 LEU A N 1
ATOM 674 C CA . LEU A 1 90 ? -1.961 3.067 7.120 1.00 91.12 90 LEU A CA 1
ATOM 675 C C . LEU A 1 90 ? -2.221 4.534 7.474 1.00 91.12 90 LEU A C 1
ATOM 677 O O . LEU A 1 90 ? -3.265 5.082 7.118 1.00 91.12 90 LEU A O 1
ATOM 681 N N . VAL A 1 91 ? -1.259 5.200 8.122 1.00 91.69 91 VAL A N 1
ATOM 682 C CA . VAL A 1 91 ? -1.355 6.644 8.400 1.00 91.69 91 VAL A CA 1
ATOM 683 C C . VAL A 1 91 ? -1.390 7.439 7.102 1.00 91.69 91 VAL A C 1
ATOM 685 O O . VAL A 1 91 ? -2.141 8.408 7.024 1.00 91.69 91 VAL A O 1
ATOM 688 N N . MET A 1 92 ? -0.625 7.046 6.080 1.00 89.44 92 MET A N 1
ATOM 689 C CA . MET A 1 92 ? -0.630 7.728 4.782 1.00 89.44 92 MET A CA 1
ATOM 690 C C . MET A 1 92 ? -1.991 7.640 4.089 1.00 89.44 92 MET A C 1
ATOM 692 O O . MET A 1 92 ? -2.544 8.679 3.730 1.00 89.44 92 MET A O 1
ATOM 696 N N . ALA A 1 93 ? -2.571 6.440 3.989 1.00 91.75 93 ALA A N 1
ATOM 697 C CA . ALA A 1 93 ? -3.901 6.252 3.406 1.00 91.75 93 ALA A CA 1
ATOM 698 C C . ALA A 1 93 ? -4.981 7.032 4.176 1.00 91.75 93 ALA A C 1
ATOM 700 O O . ALA A 1 93 ? -5.784 7.768 3.597 1.00 91.75 93 ALA A O 1
ATOM 701 N N . LEU A 1 94 ? -4.966 6.940 5.508 1.00 91.75 94 LEU A N 1
ATOM 702 C CA . LEU A 1 94 ? -5.971 7.584 6.351 1.00 91.75 94 LEU A CA 1
ATOM 703 C C . LEU A 1 94 ? -5.783 9.097 6.490 1.00 91.75 94 LEU A C 1
ATOM 705 O O . LEU A 1 94 ? -6.762 9.784 6.767 1.00 91.75 94 LEU A O 1
ATOM 709 N N . SER A 1 95 ? -4.583 9.637 6.258 1.00 90.12 95 SER A N 1
ATOM 710 C CA . SER A 1 95 ? -4.354 11.090 6.168 1.00 90.12 95 SER A CA 1
ATOM 711 C C . SER A 1 95 ? -4.951 11.692 4.892 1.00 90.12 95 SER A C 1
ATOM 713 O O . SER A 1 95 ? -5.317 12.863 4.880 1.00 90.12 95 SER A O 1
ATOM 715 N N . GLY A 1 96 ? -5.086 10.899 3.826 1.00 87.62 96 GLY A N 1
ATOM 716 C CA . GLY A 1 96 ? -5.834 11.275 2.623 1.00 87.62 96 GLY A CA 1
ATOM 717 C C . GLY A 1 96 ? -7.331 10.955 2.701 1.00 87.62 96 GLY A C 1
ATOM 718 O O . GLY A 1 96 ? -8.059 11.221 1.751 1.00 87.62 96 GLY A O 1
ATOM 719 N N . ARG A 1 97 ? -7.812 10.387 3.822 1.00 88.94 97 ARG A N 1
ATOM 720 C CA . ARG A 1 97 ? -9.176 9.833 3.974 1.00 88.94 97 ARG A CA 1
ATOM 721 C C . ARG A 1 97 ? -9.499 8.747 2.934 1.00 88.94 97 ARG A C 1
ATOM 723 O O . ARG A 1 97 ? -10.662 8.522 2.605 1.00 88.94 97 ARG A O 1
ATOM 730 N N . HIS A 1 98 ? -8.480 8.042 2.447 1.00 91.69 98 HIS A N 1
ATOM 731 C CA . HIS A 1 98 ? -8.621 6.935 1.506 1.00 91.69 98 HIS A CA 1
ATOM 732 C C . HIS A 1 98 ? -8.948 5.643 2.261 1.00 91.69 98 HIS A C 1
ATOM 734 O O . HIS A 1 98 ? -8.105 4.760 2.428 1.00 91.69 98 HIS A O 1
ATOM 740 N N . PHE A 1 99 ? -10.181 5.551 2.768 1.00 89.06 99 PHE A N 1
ATOM 741 C CA . PHE A 1 99 ? -10.621 4.412 3.576 1.00 89.06 99 PHE A CA 1
ATOM 742 C C . PHE A 1 99 ? -10.577 3.096 2.800 1.00 89.06 99 PHE A C 1
ATOM 744 O O . PHE A 1 99 ? -10.144 2.103 3.370 1.00 89.06 99 PHE A O 1
ATOM 751 N N . ASP A 1 100 ? -10.911 3.085 1.507 1.00 89.25 100 ASP A N 1
ATOM 752 C CA . ASP A 1 100 ? -10.783 1.892 0.660 1.00 89.25 100 ASP A CA 1
ATOM 753 C C . ASP A 1 100 ? -9.354 1.327 0.661 1.00 89.25 100 ASP A C 1
ATOM 755 O O . ASP A 1 100 ? -9.148 0.141 0.916 1.00 89.25 100 ASP A O 1
ATOM 759 N N . ALA A 1 101 ? -8.354 2.190 0.455 1.00 90.88 101 ALA A N 1
ATOM 760 C CA . ALA A 1 101 ? -6.945 1.806 0.476 1.00 90.88 101 ALA A CA 1
ATOM 761 C C . ALA A 1 101 ? -6.495 1.349 1.873 1.00 90.88 101 ALA A C 1
ATOM 763 O O . ALA A 1 101 ? -5.771 0.364 2.006 1.00 90.88 101 ALA A O 1
ATOM 764 N N . ALA A 1 102 ? -6.958 2.025 2.928 1.00 92.00 102 ALA A N 1
ATOM 765 C CA . ALA A 1 102 ? -6.668 1.645 4.308 1.00 92.00 102 ALA A CA 1
ATOM 766 C C . ALA A 1 102 ? -7.265 0.275 4.675 1.00 92.00 102 ALA A C 1
ATOM 768 O O . ALA A 1 102 ? -6.613 -0.533 5.334 1.00 92.00 102 ALA A O 1
ATOM 769 N N . VAL A 1 103 ? -8.485 -0.013 4.217 1.00 89.81 103 VAL A N 1
ATOM 770 C CA . VAL A 1 103 ? -9.112 -1.326 4.387 1.00 89.81 103 VAL A CA 1
ATOM 771 C C . VAL A 1 103 ? -8.364 -2.386 3.585 1.00 89.81 103 VAL A C 1
ATOM 773 O O . VAL A 1 103 ? -8.090 -3.454 4.127 1.00 89.81 103 VAL A O 1
ATOM 776 N N . LEU A 1 104 ? -8.013 -2.106 2.327 1.00 89.69 104 LEU A N 1
ATOM 777 C CA . LEU A 1 104 ? -7.264 -3.044 1.493 1.00 89.69 104 LEU A CA 1
ATOM 778 C C . LEU A 1 104 ? -5.909 -3.389 2.123 1.00 89.69 104 LEU A C 1
ATOM 780 O O . LEU A 1 104 ? -5.562 -4.565 2.189 1.00 89.69 104 LEU A O 1
ATOM 784 N N . LEU A 1 105 ? -5.197 -2.400 2.677 1.00 90.12 105 LEU A N 1
ATOM 785 C CA . LEU A 1 105 ? -3.978 -2.619 3.463 1.00 90.12 105 LEU A CA 1
ATOM 786 C C . LEU A 1 105 ? -4.211 -3.644 4.582 1.00 90.12 105 LEU A C 1
ATOM 788 O O . LEU A 1 105 ? -3.510 -4.653 4.649 1.00 90.12 105 LEU A O 1
ATOM 792 N N . MET A 1 106 ? -5.222 -3.434 5.426 1.00 89.56 106 MET A N 1
ATOM 793 C CA . MET A 1 106 ? -5.521 -4.339 6.544 1.00 89.56 106 MET A CA 1
ATOM 794 C C . MET A 1 106 ? -5.944 -5.740 6.071 1.00 89.56 106 MET A C 1
ATOM 796 O O . MET A 1 106 ? -5.490 -6.743 6.621 1.00 89.56 106 MET A O 1
ATOM 800 N N . LEU A 1 107 ? -6.767 -5.826 5.018 1.00 87.88 107 LEU A N 1
ATOM 801 C CA . LEU A 1 107 ? -7.193 -7.098 4.423 1.00 87.88 107 LEU A CA 1
ATOM 802 C C . LEU A 1 107 ? -6.024 -7.884 3.824 1.00 87.88 107 LEU A C 1
ATOM 804 O O . LEU A 1 107 ? -6.005 -9.107 3.937 1.00 87.88 107 LEU A O 1
ATOM 808 N N . SER A 1 108 ? -5.053 -7.180 3.241 1.00 85.12 108 SER A N 1
ATOM 809 C CA . SER A 1 108 ? -3.845 -7.761 2.648 1.00 85.12 108 SER A CA 1
ATOM 810 C C . SER A 1 108 ? -2.809 -8.243 3.676 1.00 85.12 108 SER A C 1
ATOM 812 O O . SER A 1 108 ? -1.765 -8.761 3.293 1.00 85.12 108 SER A O 1
ATOM 814 N N . GLY A 1 109 ? -3.078 -8.093 4.980 1.00 86.12 109 GLY A N 1
ATOM 815 C CA . GLY A 1 109 ? -2.181 -8.548 6.049 1.00 86.12 109 GLY A CA 1
ATOM 816 C C . GLY A 1 109 ? -1.228 -7.485 6.588 1.00 86.12 109 GLY A C 1
ATOM 817 O O . GLY A 1 109 ? -0.298 -7.822 7.319 1.00 86.12 109 GLY A O 1
ATOM 818 N N . TYR A 1 110 ? -1.448 -6.204 6.278 1.00 89.31 110 TYR A N 1
ATOM 819 C CA . TYR A 1 110 ? -0.679 -5.127 6.893 1.00 89.31 110 TYR A CA 1
ATOM 820 C C . TYR A 1 110 ? -0.962 -5.037 8.396 1.00 89.31 110 TYR A C 1
ATOM 822 O O . TYR A 1 110 ? -2.111 -4.905 8.818 1.00 89.31 110 TYR A O 1
ATOM 830 N N . VAL A 1 111 ? 0.098 -5.038 9.205 1.00 88.56 111 VAL A N 1
ATOM 831 C CA . VAL A 1 111 ? 0.005 -4.853 10.655 1.00 88.56 111 VAL A CA 1
ATOM 832 C C . VAL A 1 111 ? 0.664 -3.523 11.029 1.00 88.56 111 VAL A C 1
ATOM 834 O O . VAL A 1 111 ? 1.891 -3.409 10.945 1.00 88.56 111 VAL A O 1
ATOM 837 N N . PRO A 1 112 ? -0.110 -2.502 11.444 1.00 88.94 112 PRO A N 1
ATOM 838 C CA . PRO A 1 112 ? 0.461 -1.253 11.929 1.00 88.94 112 PRO A CA 1
ATOM 839 C C . PRO A 1 112 ? 1.155 -1.470 13.278 1.00 88.94 112 PRO A C 1
ATOM 841 O O . PRO A 1 112 ? 0.666 -2.211 14.138 1.00 88.94 112 PRO A O 1
ATOM 844 N N . ASP A 1 113 ? 2.273 -0.781 13.489 1.00 89.50 113 ASP A N 1
ATOM 845 C CA . ASP A 1 113 ? 2.942 -0.752 14.792 1.00 89.50 113 ASP A CA 1
ATOM 846 C C . ASP A 1 113 ? 2.199 0.165 15.785 1.00 89.50 113 ASP A C 1
ATOM 848 O O . ASP A 1 113 ? 1.280 0.906 15.428 1.00 89.50 113 ASP A O 1
ATOM 852 N N . ASP A 1 114 ? 2.582 0.125 17.061 1.00 89.12 114 ASP A N 1
ATOM 853 C CA . ASP A 1 114 ? 1.884 0.888 18.102 1.00 89.12 114 ASP A CA 1
ATOM 854 C C . ASP A 1 114 ? 2.053 2.410 17.970 1.00 89.12 114 ASP A C 1
ATOM 856 O O . ASP A 1 114 ? 1.194 3.170 18.425 1.00 89.12 114 ASP A O 1
ATOM 860 N N . SER A 1 115 ? 3.127 2.876 17.325 1.00 90.12 115 SER A N 1
ATOM 861 C CA . SER A 1 115 ? 3.321 4.297 17.012 1.00 90.12 115 SER A 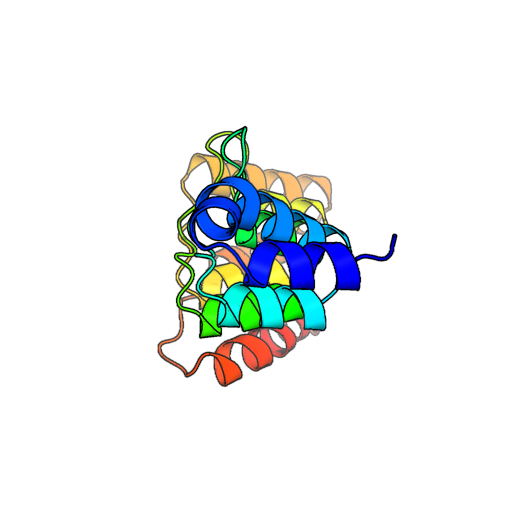CA 1
ATOM 862 C C . SER A 1 115 ? 2.351 4.738 15.916 1.00 90.12 115 SER A C 1
ATOM 864 O O . SER A 1 115 ? 1.683 5.768 16.032 1.00 90.12 115 SER A O 1
ATOM 866 N N . GLU A 1 116 ? 2.209 3.917 14.880 1.00 90.12 116 GLU A N 1
ATOM 867 C CA . GLU A 1 116 ? 1.294 4.117 13.768 1.00 90.12 116 GLU A CA 1
ATOM 868 C C . GLU A 1 116 ? -0.165 4.104 14.235 1.00 90.12 116 GLU A C 1
ATOM 870 O O . GLU A 1 116 ? -0.904 5.040 13.935 1.00 90.12 116 GLU A O 1
ATOM 875 N N . LYS A 1 117 ? -0.564 3.134 15.070 1.00 90.75 117 LYS A N 1
ATOM 876 C CA . LYS A 1 117 ? -1.913 3.081 15.668 1.00 90.75 117 LYS A CA 1
ATOM 877 C C . LYS A 1 117 ? -2.259 4.358 16.436 1.00 90.75 117 LYS A C 1
ATOM 879 O O . LYS A 1 117 ? -3.356 4.892 16.285 1.00 90.75 117 LYS A O 1
ATOM 884 N N . LYS A 1 118 ? -1.323 4.892 17.234 1.00 91.56 118 LYS A N 1
ATOM 885 C CA . LYS A 1 118 ? -1.523 6.160 17.961 1.00 91.56 118 LYS A CA 1
ATOM 886 C C . LYS A 1 118 ? -1.749 7.331 17.005 1.00 91.56 118 LYS A C 1
ATOM 888 O O . LYS A 1 118 ? -2.650 8.135 17.234 1.00 91.56 118 LYS A O 1
ATOM 893 N N . LYS A 1 119 ? -0.972 7.414 15.919 1.00 92.19 119 LYS A N 1
ATOM 894 C CA . LYS A 1 119 ? -1.140 8.449 14.882 1.00 92.19 119 LYS A CA 1
ATOM 895 C C . LYS A 1 119 ? -2.490 8.322 14.169 1.00 92.19 119 LYS A C 1
ATOM 897 O O . LYS A 1 119 ? -3.150 9.336 13.956 1.00 92.19 119 LYS A O 1
ATOM 902 N N . VAL A 1 120 ? -2.912 7.098 13.845 1.00 92.12 120 VAL A N 1
ATOM 903 C CA . VAL A 1 120 ? -4.225 6.802 13.249 1.00 92.12 120 VAL A CA 1
ATOM 904 C C . VAL A 1 120 ? -5.354 7.268 14.169 1.00 92.12 120 VAL A C 1
ATOM 906 O O . VAL A 1 120 ? -6.219 8.023 13.735 1.00 92.12 120 VAL A O 1
ATOM 909 N N . LEU A 1 121 ? -5.324 6.912 15.455 1.00 91.88 121 LEU A N 1
ATOM 910 C CA . LEU A 1 121 ? -6.332 7.385 16.411 1.00 91.88 121 LEU A CA 1
ATOM 911 C C . LEU A 1 121 ? -6.336 8.912 16.543 1.00 91.88 121 LEU A C 1
ATOM 913 O O . LEU A 1 121 ? -7.404 9.514 16.528 1.00 91.88 121 LEU A O 1
ATOM 917 N N . GLY A 1 122 ? -5.160 9.544 16.573 1.00 92.56 122 GLY A N 1
ATOM 918 C CA . GLY A 1 122 ? -5.048 11.003 16.597 1.00 92.56 122 GLY A CA 1
ATOM 919 C C . GLY A 1 122 ? -5.602 11.692 15.340 1.00 92.56 122 GLY A C 1
ATOM 920 O O . GLY A 1 122 ? -6.073 12.824 15.422 1.00 92.56 122 GLY A O 1
ATOM 921 N N . LEU A 1 123 ? -5.579 11.043 14.169 1.00 90.50 123 LEU A N 1
ATOM 922 C CA . LEU A 1 123 ? -6.282 11.531 12.972 1.00 90.50 123 LEU A CA 1
ATOM 923 C C . LEU A 1 123 ? -7.802 11.444 13.149 1.00 90.50 123 LEU A C 1
ATOM 925 O O . LEU A 1 123 ? -8.498 12.417 12.865 1.00 90.50 123 LEU A O 1
ATOM 929 N N . GLY A 1 124 ? -8.294 10.319 13.674 1.00 89.19 124 GLY A N 1
ATOM 930 C CA . GLY A 1 124 ? -9.707 10.135 13.999 1.00 89.19 124 GLY A CA 1
ATOM 931 C C . GLY A 1 124 ? -10.220 11.180 14.993 1.00 89.19 124 GLY A C 1
ATOM 932 O O . GLY A 1 124 ? -11.273 11.764 14.761 1.00 89.19 124 GLY A O 1
ATOM 933 N N . ASP A 1 125 ? -9.451 11.483 16.041 1.00 91.50 125 ASP A N 1
ATOM 934 C CA . ASP A 1 125 ? -9.798 12.509 17.034 1.00 91.50 125 ASP A CA 1
ATOM 935 C C . ASP A 1 125 ? -9.838 13.914 16.419 1.00 91.50 125 ASP A C 1
ATOM 937 O O . ASP A 1 125 ? -10.783 14.666 16.649 1.00 91.50 125 ASP A O 1
ATOM 941 N N . ARG A 1 126 ? -8.849 14.258 15.579 1.00 90.19 126 ARG A N 1
ATOM 942 C CA . ARG A 1 126 ? -8.793 15.565 14.899 1.00 90.19 126 ARG A CA 1
ATOM 943 C C . ARG A 1 126 ? -9.970 15.809 13.962 1.00 90.19 126 ARG A C 1
ATOM 945 O O . ARG A 1 126 ? -10.327 16.963 13.741 1.00 90.19 126 ARG A O 1
ATOM 952 N N . TRP A 1 127 ? -10.539 14.752 13.390 1.00 87.69 127 TRP A N 1
ATOM 953 C CA . TRP A 1 127 ? -11.638 14.846 12.427 1.00 87.69 127 TRP A CA 1
ATOM 954 C C . TRP A 1 127 ? -12.986 14.382 12.981 1.00 87.69 127 TRP A C 1
ATOM 956 O O . TRP A 1 127 ? -13.950 14.315 12.225 1.00 87.69 127 TRP A O 1
ATOM 966 N N . GLY A 1 128 ? -13.071 14.065 14.278 1.00 88.38 128 GLY A N 1
ATOM 967 C CA . GLY A 1 128 ? -14.305 13.591 14.911 1.00 88.38 128 GLY A CA 1
ATOM 968 C C . GLY A 1 128 ? -14.794 12.231 14.396 1.00 88.38 128 GLY A C 1
ATOM 969 O O . GLY A 1 128 ? -15.971 11.921 14.517 1.00 88.38 128 GLY A O 1
ATOM 970 N N . ALA A 1 129 ? -13.907 11.416 13.820 1.00 88.06 129 ALA A N 1
ATOM 971 C CA . ALA A 1 129 ? -14.214 10.131 13.189 1.00 88.06 129 ALA A CA 1
ATOM 972 C C . ALA A 1 129 ? -13.505 8.955 13.890 1.00 88.06 129 ALA A C 1
ATOM 974 O O . ALA A 1 129 ? -13.107 7.983 13.248 1.00 88.06 129 ALA A O 1
ATOM 975 N N . ARG A 1 130 ? -13.305 9.037 15.212 1.00 88.44 130 ARG A N 1
ATOM 976 C CA . ARG A 1 130 ? -12.536 8.044 15.987 1.00 88.44 130 ARG A CA 1
ATOM 977 C C . ARG A 1 130 ? -13.030 6.610 15.773 1.00 88.44 130 ARG A C 1
ATOM 979 O O . ARG A 1 130 ? -12.212 5.710 15.592 1.00 88.44 130 ARG A O 1
ATOM 986 N N . GLU A 1 131 ? -14.346 6.410 15.746 1.00 87.12 131 GLU A N 1
ATOM 987 C CA . GLU A 1 131 ? -14.961 5.092 15.558 1.00 87.12 131 GLU A CA 1
ATOM 988 C C . GLU A 1 131 ? -14.588 4.475 14.208 1.00 87.12 131 GLU A C 1
ATOM 990 O O . GLU A 1 131 ? -14.126 3.338 14.162 1.00 87.12 131 GLU A O 1
ATOM 995 N N . LEU A 1 132 ? -14.656 5.249 13.124 1.00 87.38 132 LEU A N 1
ATOM 996 C CA . LEU A 1 132 ? -14.278 4.796 11.785 1.00 87.38 132 LEU A CA 1
ATOM 997 C C . LEU A 1 132 ? -12.802 4.374 11.726 1.00 87.38 132 LEU A C 1
ATOM 999 O O . LEU A 1 132 ? -12.469 3.319 11.190 1.00 87.38 132 LEU A O 1
ATOM 1003 N N . TYR A 1 133 ? -11.915 5.164 12.332 1.00 89.62 133 TYR A N 1
ATOM 1004 C CA . TYR A 1 133 ? -10.478 4.881 12.359 1.00 89.62 133 TYR A CA 1
ATOM 1005 C C . TYR A 1 133 ? -10.172 3.643 13.212 1.00 89.62 133 TYR A C 1
ATOM 1007 O O . TYR A 1 133 ? -9.344 2.815 12.831 1.00 89.62 133 TYR A O 1
ATOM 1015 N N . SER A 1 134 ? -10.880 3.466 14.332 1.00 89.19 134 SER A N 1
ATOM 1016 C CA . SER A 1 134 ? -10.794 2.238 15.131 1.00 89.19 134 SER A CA 1
ATOM 1017 C C . SER A 1 134 ? -11.363 1.011 14.414 1.00 89.19 134 SER A C 1
ATOM 1019 O O . SER A 1 134 ? -10.804 -0.081 14.541 1.00 89.19 134 SER A O 1
ATOM 1021 N N . ALA A 1 135 ? -12.420 1.185 13.618 1.00 89.25 135 ALA A N 1
ATOM 1022 C CA . ALA A 1 135 ? -13.036 0.113 12.853 1.00 89.25 135 ALA A CA 1
ATOM 1023 C C . ALA A 1 135 ? -12.074 -0.405 11.781 1.00 89.25 135 ALA A C 1
ATOM 1025 O O . ALA A 1 135 ? -11.869 -1.612 11.700 1.00 89.25 135 ALA A O 1
ATOM 1026 N N . VAL A 1 136 ? -11.411 0.491 11.037 1.00 87.69 136 VAL A N 1
ATOM 1027 C CA . VAL A 1 136 ? -10.393 0.116 10.040 1.00 87.69 136 VAL A CA 1
ATOM 1028 C C . VAL A 1 136 ? -9.265 -0.700 10.677 1.00 87.69 136 VAL A C 1
ATOM 1030 O O . VAL A 1 136 ? -8.904 -1.747 10.152 1.00 87.69 136 VAL A O 1
ATOM 1033 N N . MET A 1 137 ? -8.753 -0.292 11.842 1.00 87.50 137 MET A N 1
ATOM 1034 C CA . MET A 1 137 ? -7.700 -1.046 12.545 1.00 87.50 137 MET A CA 1
ATOM 1035 C C . MET A 1 137 ? -8.157 -2.411 13.078 1.00 87.50 137 MET A C 1
ATOM 1037 O O . MET A 1 137 ? -7.321 -3.266 13.354 1.00 87.50 137 MET A O 1
ATOM 1041 N N . SER A 1 138 ? -9.464 -2.615 13.246 1.00 86.88 138 SER A N 1
ATOM 1042 C CA . SER A 1 138 ? -10.033 -3.874 13.738 1.00 86.88 138 SER A CA 1
ATOM 1043 C C . SER A 1 138 ? -10.283 -4.890 12.617 1.00 86.88 138 SER A C 1
ATOM 1045 O O . SER A 1 138 ? -10.707 -6.017 12.889 1.00 86.88 138 SER A O 1
ATOM 1047 N N . ILE A 1 139 ? -10.032 -4.511 11.359 1.00 85.50 139 ILE A N 1
ATOM 1048 C CA . ILE A 1 139 ? -10.179 -5.394 10.203 1.00 85.50 139 ILE A CA 1
ATOM 1049 C C . ILE A 1 139 ? -9.095 -6.462 10.253 1.00 85.50 139 ILE A C 1
ATOM 1051 O O . ILE A 1 139 ? -7.904 -6.168 10.332 1.00 85.50 139 ILE A O 1
ATOM 1055 N N . LYS A 1 140 ? -9.531 -7.719 10.206 1.00 80.38 140 LYS A N 1
ATOM 1056 C CA . LYS A 1 140 ? -8.637 -8.870 10.143 1.00 80.38 140 LYS A CA 1
ATOM 1057 C C . LYS A 1 140 ? -8.301 -9.188 8.686 1.00 80.38 140 LYS A C 1
ATOM 1059 O O . LYS A 1 140 ? -9.190 -9.057 7.838 1.00 80.38 140 LYS A O 1
ATOM 1064 N N . PRO A 1 141 ? -7.067 -9.637 8.401 1.00 77.62 141 PRO A N 1
ATOM 1065 C CA . PRO A 1 141 ? -6.728 -10.146 7.083 1.00 77.62 141 PRO A CA 1
ATOM 1066 C C . PRO A 1 141 ? -7.672 -11.281 6.692 1.00 77.62 141 PRO A C 1
ATOM 1068 O O . PRO A 1 141 ? -8.085 -12.072 7.545 1.00 77.62 141 PRO A O 1
ATOM 1071 N N . ASN A 1 142 ? -8.034 -11.338 5.411 1.00 69.81 142 ASN A N 1
ATOM 1072 C CA . ASN A 1 142 ? -8.795 -12.459 4.872 1.00 69.81 142 ASN A CA 1
ATOM 1073 C C . ASN A 1 142 ? -7.865 -13.353 4.040 1.00 69.81 142 ASN A C 1
ATOM 1075 O O . ASN A 1 142 ? -6.990 -12.861 3.335 1.00 69.81 142 ASN A O 1
ATOM 1079 N N . GLU A 1 143 ? -8.075 -14.666 4.109 1.00 58.78 143 GLU A N 1
ATOM 1080 C CA . GLU A 1 143 ? -7.391 -15.650 3.250 1.00 58.78 143 GLU A CA 1
ATOM 1081 C C . GLU A 1 143 ? -8.083 -15.798 1.877 1.00 58.78 143 GLU A C 1
ATOM 1083 O O . GLU A 1 143 ? -7.865 -16.763 1.148 1.00 58.78 143 GLU A O 1
ATOM 1088 N N . GLY A 1 144 ? -8.973 -14.864 1.529 1.00 60.00 144 GLY A N 1
ATOM 1089 C CA . GLY A 1 144 ? -9.683 -14.842 0.257 1.00 60.00 144 GLY A CA 1
ATOM 1090 C C . GLY A 1 144 ? -8.766 -14.457 -0.898 1.00 60.00 144 GLY A C 1
ATOM 1091 O O . GLY A 1 144 ? -7.703 -13.865 -0.713 1.00 60.00 144 GLY A O 1
ATOM 1092 N N . SER A 1 145 ? -9.189 -14.776 -2.121 1.00 61.50 145 SER A N 1
ATOM 1093 C CA . SER A 1 145 ? -8.424 -14.410 -3.313 1.00 61.50 145 SER A CA 1
ATOM 1094 C C . SER A 1 145 ? -8.277 -12.888 -3.429 1.00 61.50 145 SER A C 1
ATOM 1096 O O . SER A 1 145 ? -9.136 -12.126 -2.984 1.00 61.50 145 SER A O 1
ATOM 1098 N N . LEU A 1 146 ? -7.211 -12.420 -4.075 1.00 64.06 146 LEU A N 1
ATOM 1099 C CA . LEU A 1 146 ? -6.906 -10.992 -4.238 1.00 64.06 146 LEU A CA 1
ATOM 1100 C C . LEU A 1 146 ? -8.077 -10.199 -4.861 1.00 64.06 146 LEU A C 1
ATOM 1102 O O . LEU A 1 146 ? -8.435 -9.117 -4.397 1.00 64.06 146 LEU A O 1
ATOM 1106 N N . SER A 1 147 ? -8.798 -10.807 -5.812 1.00 60.75 147 SER A N 1
ATOM 1107 C CA . SER A 1 147 ? -10.038 -10.253 -6.385 1.00 60.75 147 SER A CA 1
ATOM 1108 C C . SER A 1 147 ? -11.167 -10.084 -5.354 1.00 60.75 147 SER A C 1
ATOM 1110 O O . SER A 1 147 ? -11.959 -9.140 -5.435 1.00 60.75 147 SER A O 1
ATOM 1112 N N . GLN A 1 148 ? -11.254 -10.977 -4.363 1.00 67.00 148 GLN A N 1
ATOM 1113 C CA . GLN A 1 148 ? -12.192 -10.856 -3.246 1.00 67.00 148 GLN A CA 1
ATOM 1114 C C . GLN A 1 148 ? -11.751 -9.768 -2.265 1.00 67.00 148 GLN A C 1
ATOM 1116 O O . GLN A 1 148 ? -12.614 -9.058 -1.760 1.00 67.00 148 GLN A O 1
ATOM 1121 N N . GLN A 1 149 ? -10.449 -9.586 -2.029 1.00 69.69 149 GLN A N 1
ATOM 1122 C CA . GLN A 1 149 ? -9.919 -8.524 -1.162 1.00 69.69 149 GLN A CA 1
ATOM 1123 C C . GLN A 1 149 ? -10.218 -7.127 -1.722 1.00 69.69 149 GLN A C 1
ATOM 1125 O O . GLN A 1 149 ? -10.733 -6.278 -0.996 1.00 69.69 149 GLN A O 1
ATOM 1130 N N . CYS A 1 150 ? -10.021 -6.921 -3.026 1.00 70.62 150 CYS A N 1
ATOM 1131 C CA . CYS A 1 150 ? -10.341 -5.663 -3.709 1.00 70.62 150 CYS A CA 1
ATOM 1132 C C . CYS A 1 150 ? -11.839 -5.321 -3.657 1.00 70.62 150 CYS A C 1
ATOM 1134 O O . CYS A 1 150 ? -12.215 -4.199 -3.323 1.00 70.62 150 CYS A O 1
ATOM 1136 N N . LYS A 1 151 ? -12.715 -6.306 -3.901 1.00 70.06 151 LYS A N 1
ATOM 1137 C CA . LYS A 1 151 ?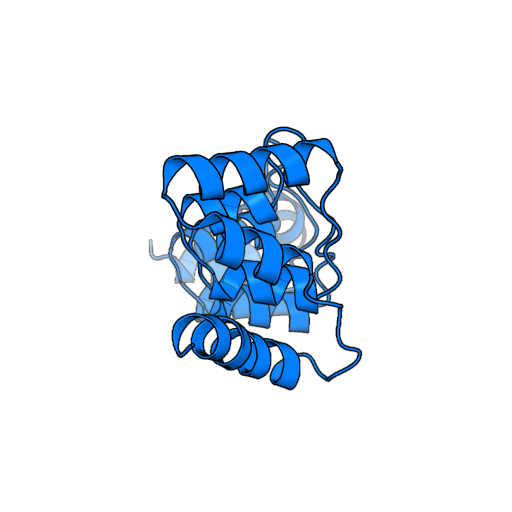 -14.177 -6.125 -3.796 1.00 70.06 151 LYS A CA 1
ATOM 1138 C C . LYS A 1 151 ? -14.655 -5.975 -2.346 1.00 70.06 151 LYS A C 1
ATOM 1140 O O . LYS A 1 151 ? -15.638 -5.285 -2.083 1.00 70.06 151 LYS A O 1
ATOM 1145 N N . ALA A 1 152 ? -13.987 -6.632 -1.397 1.00 68.06 152 ALA A N 1
ATOM 1146 C CA . ALA A 1 152 ? -14.308 -6.546 0.024 1.00 68.06 152 ALA A CA 1
ATOM 1147 C C . ALA A 1 152 ? -13.928 -5.185 0.615 1.00 68.06 152 ALA A C 1
ATOM 1149 O O . ALA A 1 152 ? -14.670 -4.680 1.458 1.00 68.06 152 ALA A O 1
ATOM 1150 N N . ALA A 1 153 ? -12.828 -4.576 0.160 1.00 67.44 153 ALA A N 1
ATOM 1151 C CA . ALA A 1 153 ? -12.401 -3.263 0.630 1.00 67.44 153 ALA A CA 1
ATOM 1152 C C . ALA A 1 153 ? -13.478 -2.193 0.405 1.00 67.44 153 ALA A C 1
ATOM 1154 O O . ALA A 1 153 ? -13.851 -1.495 1.350 1.00 67.44 153 ALA A O 1
ATOM 1155 N N . GLU A 1 154 ? -14.069 -2.172 -0.793 1.00 65.50 154 GLU A N 1
ATOM 1156 C CA . GLU A 1 154 ? -15.121 -1.221 -1.160 1.00 65.50 154 GLU A CA 1
ATOM 1157 C C . GLU A 1 154 ? -16.413 -1.409 -0.345 1.00 65.50 154 GLU A C 1
ATOM 1159 O O . GLU A 1 154 ? -17.087 -0.448 0.033 1.00 65.50 154 GLU A O 1
ATOM 1164 N N . LYS A 1 155 ? -16.773 -2.660 -0.040 1.00 67.75 155 LYS A N 1
ATOM 1165 C CA . LYS A 1 155 ? -18.000 -2.986 0.701 1.00 67.75 155 LYS A CA 1
ATOM 1166 C C . LYS A 1 155 ? -17.860 -2.746 2.210 1.00 67.75 155 LYS A C 1
ATOM 1168 O O . LYS A 1 155 ? -18.829 -2.345 2.858 1.00 67.75 155 LYS A O 1
ATOM 1173 N N . SER A 1 156 ? -16.676 -2.992 2.773 1.00 66.50 156 SER A N 1
ATOM 1174 C CA . SER A 1 156 ? -16.451 -3.008 4.222 1.00 66.50 156 SER A CA 1
ATOM 1175 C C . SER A 1 156 ? -16.646 -1.641 4.880 1.00 66.50 156 SER A C 1
ATOM 1177 O O . SER A 1 156 ? -17.475 -1.533 5.782 1.00 66.50 156 SER A O 1
ATOM 1179 N N . TRP A 1 157 ? -15.968 -0.573 4.445 1.00 66.06 157 TRP A N 1
ATOM 1180 C CA . TRP A 1 157 ? -16.100 0.725 5.136 1.00 66.06 157 TRP A CA 1
ATOM 1181 C C . TRP A 1 157 ? -17.415 1.451 4.810 1.00 66.06 157 TRP A C 1
ATOM 1183 O O . TRP A 1 157 ? -17.956 2.142 5.672 1.00 66.06 157 TRP A O 1
ATOM 1193 N N . LYS A 1 158 ? -17.996 1.240 3.618 1.00 73.62 158 LYS A N 1
ATOM 1194 C CA . LYS A 1 158 ? -19.335 1.762 3.283 1.00 73.62 158 LYS A CA 1
ATOM 1195 C C . LYS A 1 158 ? -20.401 1.216 4.236 1.00 73.62 158 LYS A C 1
ATOM 1197 O O . LYS A 1 158 ? -21.317 1.942 4.604 1.00 73.62 158 LYS A O 1
ATOM 1202 N N . SER A 1 159 ? -20.255 -0.031 4.695 1.00 65.38 159 SER A N 1
ATOM 1203 C CA . SER A 1 159 ? -21.153 -0.607 5.704 1.00 65.38 159 SER A CA 1
ATOM 1204 C C . SER A 1 159 ? -20.987 0.007 7.101 1.00 65.38 159 SER A C 1
ATOM 1206 O O . SER A 1 159 ? -21.945 0.029 7.869 1.00 65.38 159 SER A O 1
ATOM 1208 N N . VAL A 1 160 ? -19.794 0.527 7.417 1.00 63.88 160 VAL A N 1
ATOM 1209 C CA . VAL A 1 160 ? -19.507 1.244 8.671 1.00 63.88 160 VAL A CA 1
ATOM 1210 C C . VAL A 1 160 ? -20.144 2.635 8.662 1.00 63.88 160 VAL A C 1
ATOM 1212 O O . VAL A 1 160 ? -20.655 3.058 9.685 1.00 63.88 160 VAL A O 1
ATOM 1215 N N . MET A 1 161 ? -20.172 3.315 7.512 1.00 62.56 161 MET A N 1
ATOM 1216 C CA . MET A 1 161 ? -20.802 4.639 7.358 1.00 62.56 161 MET A CA 1
ATOM 1217 C C . MET A 1 161 ? -22.334 4.601 7.257 1.00 62.56 161 MET A C 1
ATOM 1219 O O . MET A 1 161 ? -22.978 5.640 7.352 1.00 62.56 161 MET A O 1
ATOM 1223 N N . ALA A 1 162 ? -22.918 3.431 6.993 1.00 62.78 162 ALA A N 1
ATOM 1224 C CA . ALA A 1 162 ? -24.362 3.258 6.833 1.00 62.78 162 ALA A CA 1
ATOM 1225 C C . ALA A 1 162 ? -25.106 2.997 8.160 1.00 62.78 162 ALA A C 1
ATOM 1227 O O . ALA A 1 162 ? -26.311 2.748 8.134 1.00 62.78 162 ALA A O 1
ATOM 1228 N N . LYS A 1 163 ? -24.396 3.004 9.293 1.00 48.00 163 LYS A N 1
ATOM 1229 C CA . LYS A 1 163 ? -24.930 2.836 10.650 1.00 48.00 163 LYS A CA 1
ATOM 1230 C C . LYS A 1 163 ? -24.777 4.130 11.430 1.00 48.00 163 LYS A C 1
ATOM 1232 O O . LYS A 1 163 ? -25.678 4.388 12.254 1.00 48.00 163 LYS A O 1
#

pLDDT: mean 80.85, std 11.78, range [45.28, 92.56]

InterPro domains:
  IPR002110 Ankyrin repeat [SM00248] (20-49)
  IPR002110 Ankyrin repeat [SM00248] (53-82)
  IPR036770 Ankyrin repeat-containing domain superfamily [G3DSA:1.25.40.20] (1-161)
  IPR036770 Ankyrin repeat-containing domain superfamily [SSF48403] (13-109)

Radius of gyration: 16.34 Å; chains: 1; bounding box: 45×31×44 Å

Sequence (163 aa):
MGYADVIVLMLRDAAVVRNEGPYALNLSVQQGRLEITQLLLASGVSPNEPIKGGWYPYAEAAKQGDVSSMCLMLDYGVNVSLKNDRVGNLVMALSGRHFDAAVLLMLSGYVPDDSEKKKVLGLGDRWGARELYSAVMSIKPNEGSLSQQCKAAEKSWKSVMAK

Organism: NCBI:txid500610